Protein AF-A0A7C5YVJ5-F1 (afdb_monomer)

Solvent-accessible surface area (backbone atoms only — not comparable to full-atom values): 8697 Å² total; per-residue (Å²): 138,82,83,75,74,67,66,60,53,55,54,50,52,50,53,52,55,50,49,60,58,76,55,32,74,70,52,46,50,51,51,50,52,50,50,50,48,51,51,51,52,44,51,58,33,51,46,19,75,72,74,73,46,72,59,57,69,49,70,63,84,93,45,73,42,38,36,68,57,53,50,51,51,50,52,52,51,52,50,26,54,51,40,24,54,51,23,54,75,70,75,40,73,37,62,55,28,49,50,49,48,54,42,15,50,54,35,6,55,52,35,4,34,51,51,38,46,63,77,43,38,85,77,38,74,86,42,65,56,48,75,78,12,30,54,99,89,39,81,77,50,85,75,68,71,39,70,68,27,24,54,50,18,28,60,74,58,110

Foldseek 3Di:
DDDDPPPVVVVVVVVVVVVCVVCPPVSVVVLV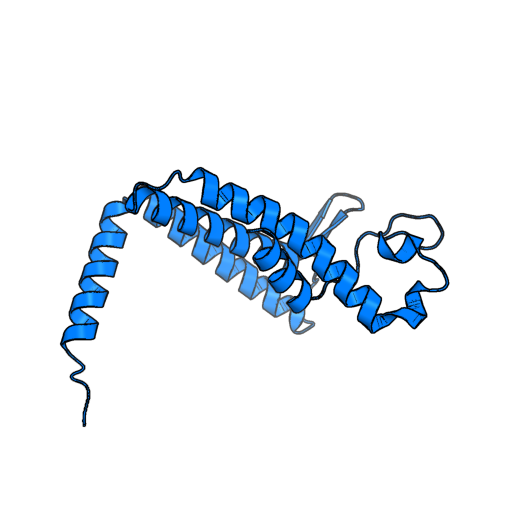VLVVVLVVLVVVCVCVVVVNDDQFPDDDDLDTHGSVNVNVVSVLVNQLVVQLVVCVVVVHHSVVSVQLSVQLQVQLQLQQLVVQCVVVVVVCVVPVVVSQQDDPNDRPGRDRGDPVSSNVRSVVSD

pLDDT: mean 84.55, std 9.62, range [46.69, 96.44]

Mean predicted aligned error: 9.38 Å

Secondary structure (DSSP, 8-state):
----HHHHHHHHHHHHHHHHHHH-HHHHHHHHHHHHHHHHHHHHHHHIIIIIS-SEEEEETTEEEEHHHHHHHHHHHHHHHHHHHHHHHTT--THHHHHHHHHHHHHHHHHHHHHHHHHTHHHHTT-GGGGGTEETTEE-------HHHHHHHHHHT-

Sequence (158 aa):
MAEQPSETRSTFLRRVGQFLRDVGPSRLLLLLLALALVVILAIRGVETWQGRGDPVAFRLGALEVHWYGIILMSGALAGGFLGEHLARRRGINPEHAWNILLWGVIAGVIVSRLWYVLGSWKEFAGDPLRIVGFENGVFVGLRGLTIHGALLGAVLAV

Radius of gyration: 20.63 Å; Cα contacts (8 Å, |Δi|>4): 136; chains: 1; bounding box: 59×35×54 Å

Structure (mmCIF, N/CA/C/O backbone):
data_AF-A0A7C5YVJ5-F1
#
_entry.id   AF-A0A7C5YVJ5-F1
#
loop_
_atom_site.group_PDB
_atom_site.id
_atom_site.type_symbol
_atom_site.label_atom_id
_atom_site.label_alt_id
_atom_site.label_comp_id
_atom_site.label_asym_id
_atom_site.label_entity_id
_atom_site.label_seq_id
_atom_site.pdbx_PDB_ins_code
_atom_site.Cartn_x
_atom_site.Cartn_y
_atom_site.Cartn_z
_atom_site.occupancy
_atom_site.B_iso_or_equiv
_atom_site.auth_seq_id
_atom_site.auth_comp_id
_atom_site.auth_asym_id
_atom_site.auth_atom_id
_atom_site.pdbx_PDB_model_num
ATOM 1 N N . MET A 1 1 ? -37.966 23.268 0.588 1.00 46.69 1 MET A N 1
ATOM 2 C CA . MET A 1 1 ? -38.008 22.137 1.537 1.00 46.69 1 MET A CA 1
ATOM 3 C C . MET A 1 1 ? -36.647 22.116 2.225 1.00 46.69 1 MET A C 1
ATOM 5 O O . MET A 1 1 ? -35.677 21.751 1.583 1.00 46.69 1 MET A O 1
ATOM 9 N N . ALA A 1 2 ? -36.534 22.705 3.419 1.00 52.81 2 ALA A N 1
ATOM 10 C CA . ALA A 1 2 ? -35.255 22.916 4.104 1.00 52.81 2 ALA A CA 1
ATOM 11 C C . ALA A 1 2 ? -35.043 21.804 5.143 1.00 52.81 2 ALA A C 1
ATOM 13 O O . ALA A 1 2 ? -35.862 21.663 6.050 1.00 52.81 2 ALA A O 1
ATOM 14 N N . GLU A 1 3 ? -33.991 20.999 4.984 1.00 56.88 3 GLU A N 1
ATOM 15 C CA . GLU A 1 3 ? -33.586 19.987 5.968 1.00 56.88 3 GLU A CA 1
ATOM 16 C C . GLU A 1 3 ? -33.226 20.645 7.309 1.00 56.88 3 GLU A C 1
ATOM 18 O O . GLU A 1 3 ? -32.516 21.650 7.353 1.00 56.88 3 GLU A O 1
ATOM 23 N N . GLN A 1 4 ? -33.725 20.075 8.410 1.00 57.53 4 GLN A N 1
ATOM 24 C CA . GLN A 1 4 ? -33.480 20.538 9.776 1.00 57.53 4 GLN A CA 1
ATOM 25 C C . GLN A 1 4 ? -32.038 20.205 10.228 1.00 57.53 4 GLN A C 1
ATOM 27 O O . GLN A 1 4 ? -31.718 19.031 10.413 1.00 57.53 4 GLN A O 1
ATOM 32 N N . PRO A 1 5 ? -31.155 21.194 10.484 1.00 60.88 5 PRO A N 1
ATOM 33 C CA . PRO A 1 5 ? -29.732 20.940 10.768 1.00 60.88 5 PRO A CA 1
ATOM 34 C C . PRO A 1 5 ? -29.410 20.417 12.185 1.00 60.88 5 PRO A C 1
ATOM 36 O O . PRO A 1 5 ? -28.263 20.057 12.464 1.00 60.88 5 PRO A O 1
ATOM 39 N N . SER A 1 6 ? -30.367 20.420 13.121 1.00 62.72 6 SER A N 1
ATOM 40 C CA . SER A 1 6 ? -30.106 20.204 14.557 1.00 62.72 6 SER A CA 1
ATOM 41 C C . SER A 1 6 ? -30.057 18.730 14.993 1.00 62.72 6 SER A C 1
ATOM 43 O O . SER A 1 6 ? -29.251 18.394 15.867 1.00 62.72 6 SER A O 1
ATOM 45 N N . GLU A 1 7 ? -30.841 17.833 14.383 1.00 64.38 7 GLU A N 1
ATOM 46 C CA . GLU A 1 7 ? -30.854 16.393 14.721 1.00 64.38 7 GLU A CA 1
ATOM 47 C C . GLU A 1 7 ? -29.598 15.648 14.244 1.00 64.38 7 GLU A C 1
ATOM 49 O O . GLU A 1 7 ? -29.061 14.777 14.940 1.00 64.38 7 GLU A O 1
ATOM 54 N N . THR A 1 8 ? -29.074 16.020 13.076 1.00 74.12 8 THR A N 1
ATOM 55 C CA . THR A 1 8 ? -27.891 15.382 12.482 1.00 74.12 8 THR A CA 1
ATOM 56 C C . THR A 1 8 ? -26.649 15.610 13.347 1.00 74.12 8 THR A C 1
ATOM 58 O O . THR A 1 8 ? -25.860 14.689 13.583 1.00 74.12 8 THR A O 1
ATOM 61 N N . ARG A 1 9 ? -26.493 16.824 13.898 1.00 72.06 9 ARG A N 1
ATOM 62 C CA . ARG A 1 9 ? -25.334 17.193 14.724 1.00 72.06 9 ARG A CA 1
ATOM 63 C C . ARG A 1 9 ? -25.327 16.458 16.066 1.00 72.06 9 ARG A C 1
ATOM 65 O O . ARG A 1 9 ? -24.281 15.959 16.474 1.00 72.06 9 ARG A O 1
ATOM 72 N N . SER A 1 10 ? -26.469 16.350 16.746 1.00 77.31 10 SER A N 1
ATOM 73 C CA . SER A 1 10 ? -26.557 15.680 18.054 1.00 77.31 10 SER A CA 1
ATOM 74 C C . SER A 1 10 ? -26.338 14.164 17.945 1.00 77.31 10 SER A C 1
ATOM 76 O O . SER A 1 10 ? -25.646 13.568 18.776 1.00 77.31 10 SER A O 1
ATOM 78 N N . THR A 1 11 ? -26.840 13.551 16.871 1.00 82.56 11 THR A N 1
ATOM 79 C CA . THR A 1 11 ? -26.656 12.124 16.573 1.00 82.56 11 THR A CA 1
ATOM 80 C C . THR A 1 11 ? -25.199 11.801 16.251 1.00 82.56 11 THR A C 1
ATOM 82 O O . THR A 1 11 ? -24.644 10.837 16.785 1.00 82.56 11 THR A O 1
ATOM 85 N N . PHE A 1 12 ? -24.545 12.629 15.432 1.00 78.00 12 PHE A N 1
ATOM 86 C CA . PHE A 1 12 ? -23.123 12.489 15.128 1.00 78.00 12 PHE A CA 1
ATOM 87 C C . PHE A 1 12 ? -22.263 12.604 16.391 1.00 78.00 12 PHE A C 1
ATOM 89 O O . PHE A 1 12 ? -21.454 11.721 16.670 1.00 78.00 12 PHE A O 1
ATOM 96 N N . LEU A 1 13 ? -22.490 13.637 17.208 1.00 82.19 13 LEU A N 1
ATOM 97 C CA . LEU A 1 13 ? -21.725 13.857 18.436 1.00 82.19 13 LEU A CA 1
ATOM 98 C C . LEU A 1 13 ? -21.910 12.723 19.455 1.00 82.19 13 LEU A C 1
ATOM 100 O O . LEU A 1 13 ? -20.937 12.322 20.094 1.00 82.19 13 LEU A O 1
ATOM 104 N N . ARG A 1 14 ? -23.113 12.137 19.573 1.00 83.12 14 ARG A N 1
ATOM 105 C CA . ARG A 1 14 ? -23.321 10.935 20.407 1.00 83.12 14 ARG A CA 1
ATOM 106 C C . ARG A 1 14 ? -22.541 9.734 19.887 1.00 83.12 14 ARG A C 1
ATOM 108 O O . ARG A 1 14 ? -21.915 9.046 20.692 1.00 83.12 14 ARG A O 1
ATOM 115 N N . ARG A 1 15 ? -22.540 9.500 18.571 1.00 78.06 15 ARG A N 1
ATOM 116 C CA . ARG A 1 15 ? -21.790 8.393 17.950 1.00 78.06 15 ARG A CA 1
ATOM 117 C C . ARG A 1 15 ? -20.286 8.561 18.134 1.00 78.06 15 ARG A C 1
ATOM 119 O O . ARG A 1 15 ? -19.622 7.605 18.522 1.00 78.06 15 ARG A O 1
ATOM 126 N N . VAL A 1 16 ? -19.766 9.773 17.946 1.00 76.94 16 VAL A N 1
ATOM 127 C CA . VAL A 1 16 ? -18.358 10.099 18.216 1.00 76.94 16 VAL A CA 1
ATOM 128 C C . VAL A 1 16 ? -18.039 9.906 19.701 1.00 76.94 16 VAL A C 1
ATOM 130 O O . VAL A 1 16 ? -17.067 9.240 20.037 1.00 76.94 16 VAL A O 1
ATOM 133 N N . GLY A 1 17 ? -18.884 10.393 20.613 1.00 78.12 17 GLY A N 1
ATOM 134 C CA . GLY A 1 17 ? -18.670 10.246 22.056 1.00 78.12 17 GLY A CA 1
ATOM 135 C C . GLY A 1 17 ? -18.746 8.799 22.565 1.00 78.12 17 GLY A C 1
ATOM 136 O O . GLY A 1 17 ? -18.012 8.423 23.478 1.00 78.12 17 GLY A O 1
ATOM 137 N N . GLN A 1 18 ? -19.615 7.958 21.998 1.00 79.44 18 GLN A N 1
ATOM 138 C CA . GLN A 1 18 ? -19.598 6.510 22.252 1.00 79.44 18 GLN A CA 1
ATOM 139 C C . GLN A 1 18 ? -18.339 5.866 21.677 1.00 79.44 18 GLN A C 1
ATOM 141 O O . GLN A 1 18 ? -17.687 5.081 22.358 1.00 79.44 18 GLN A O 1
ATOM 146 N N . PHE A 1 19 ? -17.947 6.255 20.463 1.00 71.75 19 PHE A N 1
ATOM 147 C CA . PHE A 1 19 ? -16.744 5.735 19.836 1.00 71.75 19 PHE A CA 1
ATOM 148 C C . PHE A 1 19 ? -15.493 5.979 20.688 1.00 71.75 19 PHE A C 1
ATOM 150 O O . PHE A 1 19 ? -14.772 5.027 20.979 1.00 71.75 19 PHE A O 1
ATOM 157 N N . LEU A 1 20 ? -15.292 7.223 21.136 1.00 72.62 20 LEU A N 1
ATOM 158 C CA . LEU A 1 20 ? -14.153 7.627 21.964 1.00 72.62 20 LEU A CA 1
ATOM 159 C C . LEU A 1 20 ? -14.080 6.855 23.290 1.00 72.62 20 LEU A C 1
ATOM 161 O O . LEU A 1 20 ? -12.987 6.530 23.746 1.00 72.62 20 LEU A O 1
ATOM 165 N N . ARG A 1 21 ? -15.229 6.530 23.897 1.00 77.12 21 ARG A N 1
ATOM 166 C CA . ARG A 1 21 ? -15.283 5.762 25.154 1.00 77.12 21 ARG A CA 1
A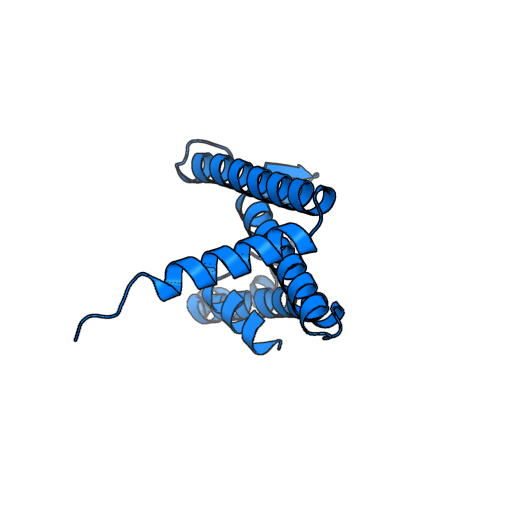TOM 167 C C . ARG A 1 21 ? -14.938 4.289 24.963 1.00 77.12 21 ARG A C 1
ATOM 169 O O . ARG A 1 21 ? -14.136 3.751 25.716 1.00 77.12 21 ARG A O 1
ATOM 176 N N . ASP A 1 22 ? -15.493 3.665 23.936 1.00 76.06 22 ASP A N 1
ATOM 177 C CA . ASP A 1 22 ? -15.324 2.234 23.648 1.00 76.06 22 ASP A CA 1
ATOM 178 C C . ASP A 1 22 ? -13.902 1.856 23.199 1.00 76.06 22 ASP A C 1
ATOM 180 O O . ASP A 1 22 ? -13.486 0.708 23.335 1.00 76.06 22 ASP A O 1
ATOM 184 N N . VAL A 1 23 ? -13.151 2.793 22.611 1.00 69.38 23 VAL A N 1
ATOM 185 C CA . VAL A 1 23 ? -11.748 2.557 22.229 1.00 69.38 23 VAL A CA 1
ATOM 186 C C . VAL A 1 23 ? -10.860 2.457 23.478 1.00 69.38 23 VAL A C 1
ATOM 188 O O . VAL A 1 23 ? -9.877 1.721 23.472 1.00 69.38 23 VAL A O 1
ATOM 191 N N . GLY A 1 24 ? -11.229 3.122 24.575 1.00 80.69 24 GLY A N 1
ATOM 192 C CA . GLY A 1 24 ? -10.410 3.229 25.779 1.00 80.69 24 GLY A CA 1
ATOM 193 C C . GLY A 1 24 ? -9.253 4.233 25.613 1.00 80.69 24 GLY A C 1
ATOM 194 O O . GLY A 1 24 ? -8.716 4.395 24.514 1.00 80.69 24 GLY A O 1
ATOM 195 N N . PRO A 1 25 ? -8.838 4.924 26.691 1.00 80.62 25 PRO A N 1
ATOM 196 C CA . PRO A 1 25 ? -7.910 6.056 26.607 1.00 80.62 25 PRO A CA 1
ATOM 197 C C . PRO A 1 25 ? -6.524 5.677 26.063 1.00 80.62 25 PRO A C 1
ATOM 199 O O . PRO A 1 25 ? -5.935 6.440 25.303 1.00 80.62 25 PRO A O 1
ATOM 202 N N . SER A 1 26 ? -6.023 4.482 26.384 1.00 77.75 26 SER A N 1
ATOM 203 C CA . SER A 1 26 ? -4.717 4.002 25.914 1.00 77.75 26 SER A CA 1
ATOM 204 C C . SER A 1 26 ? -4.698 3.724 24.410 1.00 77.75 26 SER A C 1
ATOM 206 O O . SER A 1 26 ? -3.782 4.157 23.715 1.00 77.75 26 SER A O 1
ATOM 208 N N . ARG A 1 27 ? -5.728 3.063 23.870 1.00 74.62 27 ARG A N 1
ATOM 209 C CA . ARG A 1 27 ? -5.825 2.811 22.423 1.00 74.62 27 ARG A CA 1
ATOM 210 C C . ARG A 1 27 ? -6.149 4.086 21.654 1.00 74.62 27 ARG A C 1
ATOM 212 O O . ARG A 1 27 ? -5.666 4.249 20.542 1.00 74.62 27 ARG A O 1
ATOM 219 N N . LEU A 1 28 ? -6.907 5.009 22.248 1.00 76.88 28 LEU A N 1
ATOM 220 C CA . LEU A 1 28 ? -7.185 6.310 21.645 1.00 76.88 28 LEU A CA 1
ATOM 221 C C . LEU A 1 28 ? -5.893 7.114 21.470 1.00 76.88 28 LEU A C 1
ATOM 223 O O . LEU A 1 28 ? -5.647 7.641 20.391 1.00 76.88 28 LEU A O 1
ATOM 227 N N . LEU A 1 29 ? -5.048 7.152 22.504 1.00 82.06 29 LEU A N 1
ATOM 228 C CA . LEU A 1 29 ? -3.738 7.791 22.430 1.00 82.06 29 LEU A CA 1
ATOM 229 C C . LEU A 1 29 ? -2.874 7.151 21.336 1.00 82.06 29 LEU A C 1
ATOM 231 O O . LEU A 1 29 ? -2.301 7.868 20.525 1.00 82.06 29 LEU A O 1
ATOM 235 N N . LEU A 1 30 ? -2.825 5.816 21.268 1.00 79.38 30 LEU A N 1
ATOM 236 C CA . LEU A 1 30 ? -2.071 5.102 20.232 1.00 79.38 30 LEU A CA 1
ATOM 237 C C . LEU A 1 30 ? -2.583 5.412 18.822 1.00 79.38 30 LEU A C 1
ATOM 239 O O . LEU A 1 30 ? -1.777 5.648 17.930 1.00 79.38 30 LEU A O 1
ATOM 243 N N . LEU A 1 31 ? -3.902 5.467 18.619 1.00 77.44 31 LEU A N 1
ATOM 244 C CA . LEU A 1 31 ? -4.493 5.819 17.327 1.00 77.44 31 LEU A CA 1
ATOM 245 C C . LEU A 1 31 ? -4.219 7.275 16.946 1.00 77.44 31 LEU A C 1
ATOM 247 O O . LEU A 1 31 ? -3.935 7.550 15.786 1.00 77.44 31 LEU A O 1
ATOM 251 N N . LEU A 1 32 ? -4.269 8.202 17.904 1.00 81.12 32 LEU A N 1
ATOM 252 C CA . LEU A 1 32 ? -3.954 9.610 17.665 1.00 81.12 32 LEU A CA 1
ATOM 253 C C . LEU A 1 32 ? -2.468 9.819 17.375 1.00 81.12 32 LEU A C 1
ATOM 255 O O . LEU A 1 32 ? -2.138 10.576 16.470 1.00 81.12 32 LEU A O 1
ATOM 259 N N . LEU A 1 33 ? -1.577 9.131 18.091 1.00 85.00 33 LEU A N 1
ATOM 260 C CA . LEU A 1 33 ? -0.139 9.158 17.826 1.00 85.00 33 LEU A CA 1
ATOM 261 C C . LEU A 1 33 ? 0.192 8.513 16.481 1.00 85.00 33 LEU A C 1
ATOM 263 O O . LEU A 1 33 ? 0.987 9.067 15.732 1.00 85.00 33 LEU A O 1
ATOM 267 N N . ALA A 1 34 ? -0.444 7.390 16.142 1.00 80.19 34 ALA A N 1
ATOM 268 C CA . ALA A 1 34 ? -0.302 6.760 14.836 1.00 80.19 34 ALA A CA 1
ATOM 269 C C . ALA A 1 34 ? -0.805 7.688 13.723 1.00 80.19 34 ALA A C 1
ATOM 271 O O . ALA A 1 34 ? -0.102 7.888 12.741 1.00 80.19 34 ALA A O 1
ATOM 272 N N . LEU A 1 35 ? -1.971 8.318 13.892 1.00 80.88 35 LEU A N 1
ATOM 273 C CA . LEU A 1 35 ? -2.513 9.276 12.928 1.00 80.88 35 LEU A CA 1
ATOM 274 C C . LEU A 1 35 ? -1.614 10.511 12.790 1.00 80.88 35 LEU A C 1
ATOM 276 O O . LEU A 1 35 ? -1.318 10.925 11.674 1.00 80.88 35 LEU A O 1
ATOM 280 N N . ALA A 1 36 ? -1.145 11.077 13.902 1.00 81.88 36 ALA A N 1
ATOM 281 C CA . ALA A 1 36 ? -0.220 12.204 13.902 1.00 81.88 36 ALA A CA 1
ATOM 282 C C . ALA A 1 36 ? 1.107 11.834 13.229 1.00 81.88 36 ALA A C 1
ATOM 284 O O . ALA A 1 36 ? 1.609 12.609 12.422 1.00 81.88 36 ALA A O 1
ATOM 285 N N . LEU A 1 37 ? 1.636 10.634 13.489 1.00 83.81 37 LEU A N 1
ATOM 286 C CA . LEU A 1 37 ? 2.811 10.106 12.804 1.00 83.81 37 LEU A CA 1
ATOM 287 C C . LEU A 1 37 ? 2.547 9.998 11.300 1.00 83.81 37 LEU A C 1
ATOM 289 O O . LEU A 1 37 ? 3.324 10.543 10.531 1.00 83.81 37 LEU A O 1
ATOM 293 N N . VAL A 1 38 ? 1.436 9.398 10.864 1.00 76.56 38 VAL A N 1
ATOM 294 C CA . VAL A 1 38 ? 1.073 9.319 9.436 1.00 76.56 38 VAL A CA 1
ATOM 295 C C . VAL A 1 38 ? 0.994 10.704 8.800 1.00 76.56 38 VAL A C 1
ATOM 297 O O . VAL A 1 38 ? 1.532 10.900 7.715 1.00 76.56 38 VAL A O 1
ATOM 300 N N . VAL A 1 39 ? 0.388 11.679 9.478 1.00 77.75 39 VAL A N 1
ATOM 301 C CA . VAL A 1 39 ? 0.299 13.063 8.992 1.00 77.75 39 VAL A CA 1
ATOM 302 C C . VAL A 1 39 ? 1.683 13.709 8.901 1.00 77.75 39 VAL A C 1
ATOM 304 O O . VAL A 1 39 ? 1.990 14.340 7.895 1.00 77.75 39 VAL A O 1
ATOM 307 N N . ILE A 1 40 ? 2.552 13.511 9.893 1.00 80.62 40 ILE A N 1
ATOM 308 C CA . ILE A 1 40 ? 3.935 14.009 9.871 1.00 80.62 40 ILE A CA 1
ATOM 309 C C . ILE A 1 40 ? 4.721 13.372 8.718 1.00 80.62 40 ILE A C 1
ATOM 311 O O . ILE A 1 40 ? 5.393 14.083 7.971 1.00 80.62 40 ILE A O 1
ATOM 315 N N . LEU A 1 41 ? 4.613 12.054 8.532 1.00 75.75 41 LEU A N 1
ATOM 316 C CA . LEU A 1 41 ? 5.262 11.336 7.431 1.00 75.75 41 LEU A CA 1
ATOM 317 C C . LEU A 1 41 ? 4.695 11.783 6.074 1.00 75.75 41 LEU A C 1
ATOM 319 O O . LEU A 1 41 ? 5.445 11.902 5.111 1.00 75.75 41 LEU A O 1
ATOM 323 N N . ALA A 1 42 ? 3.399 12.097 5.999 1.00 72.19 42 ALA A N 1
ATOM 324 C CA . ALA A 1 42 ? 2.766 12.641 4.804 1.00 72.19 42 ALA A CA 1
ATOM 325 C C . ALA A 1 42 ? 3.254 14.057 4.480 1.00 72.19 42 ALA A C 1
ATOM 327 O O . ALA A 1 42 ? 3.514 14.342 3.318 1.00 72.19 42 ALA A O 1
ATOM 328 N N . ILE A 1 43 ? 3.442 14.925 5.479 1.00 73.75 43 ILE A N 1
ATOM 329 C CA . ILE A 1 43 ? 3.989 16.279 5.288 1.00 73.75 43 ILE A CA 1
ATOM 330 C C . ILE A 1 43 ? 5.438 16.205 4.796 1.00 73.75 43 ILE A C 1
ATOM 332 O O . ILE A 1 43 ? 5.777 16.837 3.798 1.00 73.75 43 ILE A O 1
ATOM 336 N N . ARG A 1 44 ? 6.271 15.372 5.435 1.00 71.19 44 ARG A N 1
ATOM 337 C CA . ARG A 1 44 ? 7.644 15.099 4.974 1.00 71.19 44 ARG A CA 1
ATOM 338 C C . ARG A 1 44 ? 7.659 14.536 3.556 1.00 71.19 44 ARG A C 1
ATOM 340 O O . ARG A 1 44 ? 8.458 14.963 2.731 1.00 71.19 44 ARG A O 1
ATOM 347 N N . GLY A 1 45 ? 6.728 13.632 3.256 1.00 68.50 45 GLY A N 1
ATOM 348 C CA . GLY A 1 45 ? 6.481 13.145 1.906 1.00 68.50 45 GLY A CA 1
ATOM 349 C C . GLY A 1 45 ? 6.190 14.298 0.949 1.00 68.50 45 GLY A C 1
ATOM 350 O O . GLY A 1 45 ? 6.921 14.479 -0.011 1.00 68.50 45 GLY A O 1
ATOM 351 N N . VAL A 1 46 ? 5.197 15.139 1.226 1.00 68.44 46 VAL A N 1
ATOM 352 C CA . VAL A 1 46 ? 4.801 16.263 0.360 1.00 68.44 46 VAL A CA 1
ATOM 353 C C . VAL A 1 46 ? 5.960 17.218 0.048 1.00 68.44 46 VAL A C 1
ATOM 355 O O . VAL A 1 46 ? 6.089 17.642 -1.100 1.00 68.44 46 VAL A O 1
ATOM 358 N N . GLU A 1 47 ? 6.841 17.507 1.010 1.00 68.00 47 GLU A N 1
ATOM 359 C CA . GLU A 1 47 ? 8.053 18.313 0.777 1.00 68.00 47 GLU A CA 1
ATOM 360 C C . GLU A 1 47 ? 8.946 17.700 -0.318 1.00 68.00 47 GLU A C 1
ATOM 362 O O . GLU A 1 47 ? 9.436 18.406 -1.204 1.00 68.00 47 GLU A O 1
ATOM 367 N N . THR A 1 48 ? 9.097 16.372 -0.318 1.00 68.25 48 THR A N 1
ATOM 368 C CA . THR A 1 48 ? 9.886 15.653 -1.334 1.00 68.25 48 THR A CA 1
ATOM 369 C C . TH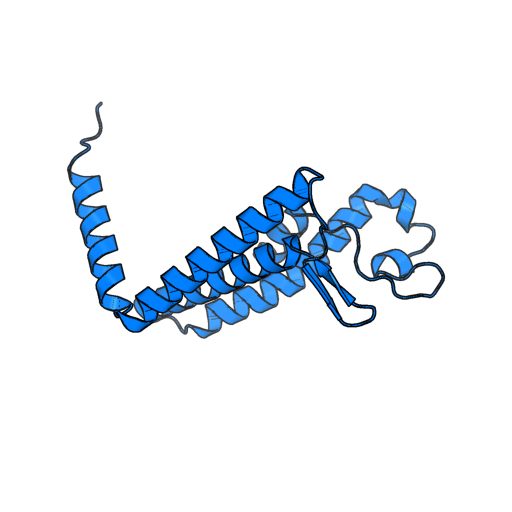R A 1 48 ? 9.224 15.699 -2.719 1.00 68.25 48 THR A C 1
ATOM 371 O O . THR A 1 48 ? 9.911 15.813 -3.731 1.00 68.25 48 THR A O 1
ATOM 374 N N . TRP A 1 49 ? 7.888 15.735 -2.794 1.00 65.88 49 TRP A N 1
ATOM 375 C CA . TRP A 1 49 ? 7.135 15.708 -4.061 1.00 65.88 49 TRP A CA 1
ATOM 376 C C . TRP A 1 49 ? 7.084 17.083 -4.737 1.00 65.88 49 TRP A C 1
ATOM 378 O O . TRP A 1 49 ? 6.837 17.174 -5.936 1.00 65.88 49 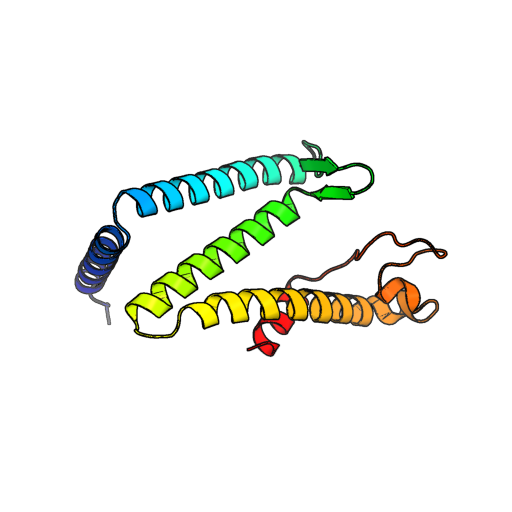TRP A O 1
ATOM 388 N N . GLN A 1 50 ? 7.370 18.155 -3.992 1.00 67.69 50 GLN A N 1
ATOM 389 C CA . GLN A 1 50 ? 7.575 19.504 -4.531 1.00 67.69 50 GLN A CA 1
ATOM 390 C C . GLN A 1 50 ? 9.003 19.725 -5.069 1.00 67.69 50 GLN A C 1
ATOM 392 O O . GLN A 1 50 ? 9.392 20.861 -5.336 1.00 67.69 50 GLN A O 1
ATOM 397 N N . GLY A 1 51 ? 9.799 18.657 -5.207 1.00 69.06 51 GLY A N 1
ATOM 398 C CA . GLY A 1 51 ? 11.185 18.719 -5.678 1.00 69.06 51 GLY A CA 1
ATOM 399 C C . GLY A 1 51 ? 12.164 19.273 -4.641 1.00 69.06 51 GLY A C 1
ATOM 400 O O . GLY A 1 51 ? 13.278 19.647 -4.994 1.00 69.06 51 GLY A O 1
ATOM 401 N N . ARG A 1 52 ? 11.754 19.359 -3.367 1.00 69.62 52 ARG A N 1
ATOM 402 C CA . ARG A 1 52 ? 12.549 19.948 -2.278 1.00 69.62 52 ARG A CA 1
ATOM 403 C C . ARG A 1 52 ? 13.186 18.911 -1.343 1.00 69.62 52 ARG A C 1
ATOM 405 O O . ARG A 1 52 ? 13.766 19.302 -0.335 1.00 69.62 52 ARG A O 1
ATOM 412 N N . GLY A 1 53 ? 13.126 17.613 -1.658 1.00 74.25 53 GLY A N 1
ATOM 413 C CA . GLY A 1 53 ? 13.749 16.564 -0.842 1.00 74.25 53 GLY A CA 1
ATOM 414 C C . GLY A 1 53 ? 13.875 15.209 -1.544 1.00 74.25 53 GLY A C 1
ATOM 415 O O . GLY A 1 53 ? 13.320 15.014 -2.623 1.00 74.25 53 GLY A O 1
ATOM 416 N N . ASP A 1 54 ? 14.611 14.281 -0.922 1.00 81.56 54 ASP A N 1
ATOM 417 C CA . ASP A 1 54 ? 14.833 12.918 -1.430 1.00 81.56 54 ASP A CA 1
ATOM 418 C C . ASP A 1 54 ? 13.542 12.075 -1.305 1.00 81.56 54 ASP A C 1
ATOM 420 O O . ASP A 1 54 ? 13.026 11.923 -0.192 1.00 81.56 54 ASP A O 1
ATOM 424 N N . PRO A 1 55 ? 12.987 11.525 -2.406 1.00 83.12 55 PRO A N 1
ATOM 425 C CA . PRO A 1 55 ? 11.800 10.667 -2.349 1.00 83.12 55 PRO A CA 1
ATOM 426 C C . PRO A 1 55 ? 12.034 9.353 -1.583 1.00 83.12 55 PRO A C 1
ATOM 428 O O . PRO A 1 55 ? 11.064 8.691 -1.184 1.00 83.12 55 PRO A O 1
ATOM 431 N N . VAL A 1 56 ? 13.296 8.970 -1.369 1.00 87.50 56 VAL A N 1
ATOM 432 C CA . VAL A 1 56 ? 13.696 7.806 -0.583 1.00 87.50 56 VAL A CA 1
ATOM 433 C C . VAL A 1 56 ? 13.726 8.180 0.901 1.00 87.50 56 VAL A C 1
ATOM 435 O O . VAL A 1 56 ? 14.468 9.055 1.334 1.00 87.50 56 VAL A O 1
ATOM 438 N N . ALA A 1 57 ? 12.918 7.490 1.704 1.00 86.00 57 ALA A N 1
ATOM 439 C CA . ALA A 1 57 ? 12.878 7.675 3.151 1.00 86.00 57 ALA A CA 1
ATOM 440 C C . ALA A 1 57 ? 14.125 7.093 3.820 1.00 86.00 57 ALA A C 1
ATOM 442 O O . ALA A 1 57 ? 14.738 7.730 4.673 1.00 86.00 57 ALA A O 1
ATOM 443 N N . PHE A 1 58 ? 14.497 5.872 3.435 1.00 88.31 58 PHE A N 1
ATOM 444 C CA . PHE A 1 58 ? 15.726 5.219 3.870 1.00 88.31 58 PHE A CA 1
ATOM 445 C C . PHE A 1 58 ? 16.100 4.077 2.921 1.00 88.31 58 PHE A C 1
ATOM 447 O O . PH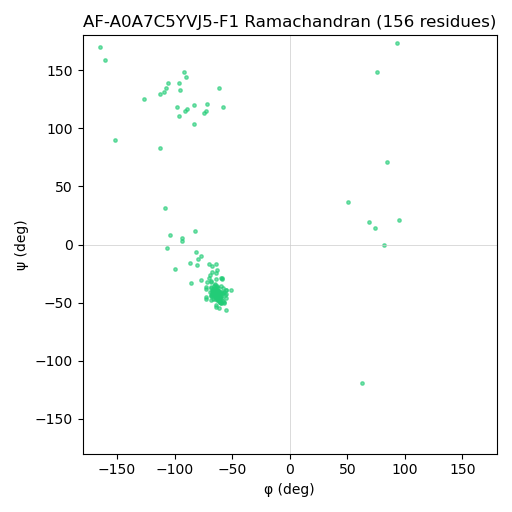E A 1 58 ? 15.263 3.541 2.188 1.00 88.31 58 PHE A O 1
ATOM 454 N N . ARG A 1 59 ? 17.380 3.702 2.944 1.00 90.38 59 ARG A N 1
ATOM 455 C CA . ARG A 1 59 ? 17.949 2.630 2.121 1.00 90.38 59 ARG A CA 1
ATOM 456 C C . ARG A 1 59 ? 18.364 1.467 3.011 1.00 90.38 59 ARG A C 1
ATOM 458 O O . ARG A 1 59 ? 19.076 1.663 3.992 1.00 90.38 59 ARG A O 1
ATOM 465 N N . LEU A 1 60 ? 17.938 0.262 2.653 1.00 87.75 60 LEU A N 1
ATOM 466 C CA . LEU A 1 60 ? 18.366 -0.991 3.269 1.00 87.75 60 LEU A CA 1
ATOM 467 C C . LEU A 1 60 ? 19.182 -1.772 2.232 1.00 87.75 60 LEU A C 1
ATOM 469 O O . LEU A 1 60 ? 18.655 -2.610 1.501 1.00 87.75 60 LEU A O 1
ATOM 473 N N . GLY A 1 61 ? 20.472 -1.444 2.112 1.00 85.19 61 GLY A N 1
ATOM 474 C CA . GLY A 1 61 ? 21.324 -1.980 1.046 1.00 85.19 61 GLY A CA 1
ATOM 475 C C . GLY A 1 61 ? 20.827 -1.542 -0.336 1.00 85.19 61 GLY A C 1
ATOM 476 O O . GLY A 1 61 ? 20.754 -0.347 -0.608 1.00 85.19 61 GLY A O 1
ATOM 477 N N . ALA A 1 62 ? 20.468 -2.504 -1.192 1.00 82.44 62 ALA A N 1
ATOM 478 C CA . ALA A 1 62 ? 19.902 -2.250 -2.522 1.00 82.44 62 ALA A CA 1
ATOM 479 C C . ALA A 1 62 ? 18.390 -1.933 -2.511 1.00 82.44 62 ALA A C 1
ATOM 481 O O . ALA A 1 62 ? 17.826 -1.609 -3.553 1.00 82.44 62 ALA A O 1
ATOM 482 N N . LEU A 1 63 ? 17.719 -2.042 -1.357 1.00 82.00 63 LEU A N 1
ATOM 483 C CA . LEU A 1 63 ? 16.291 -1.765 -1.234 1.00 82.00 63 LEU A CA 1
ATOM 484 C C . LEU A 1 63 ? 16.058 -0.298 -0.856 1.00 82.00 63 LEU A C 1
ATOM 486 O O . LEU A 1 63 ? 16.399 0.135 0.247 1.00 82.00 63 LEU A O 1
ATOM 490 N N . GLU A 1 64 ? 15.429 0.454 -1.754 1.00 87.25 64 GLU A N 1
ATOM 491 C CA . GLU A 1 64 ? 15.046 1.847 -1.521 1.00 87.25 64 GLU A CA 1
ATOM 492 C C . GLU A 1 64 ? 13.588 1.939 -1.054 1.00 87.25 64 GLU A C 1
ATOM 494 O O . GLU A 1 64 ? 12.645 1.701 -1.816 1.00 87.25 64 GLU A O 1
ATOM 499 N N . VAL A 1 65 ? 13.383 2.312 0.211 1.00 87.62 65 VAL A N 1
ATOM 500 C CA . VAL A 1 65 ? 12.040 2.513 0.763 1.00 87.62 65 VAL A CA 1
ATOM 501 C C . VAL A 1 65 ? 11.625 3.955 0.530 1.00 87.62 65 VAL A C 1
ATOM 503 O O . VAL A 1 65 ? 12.227 4.884 1.061 1.00 87.62 65 VAL A O 1
ATOM 506 N N . HIS A 1 66 ? 10.577 4.144 -0.263 1.00 86.88 66 HIS A N 1
ATOM 507 C CA . HIS A 1 66 ? 10.090 5.465 -0.638 1.00 86.88 66 HIS A CA 1
ATOM 508 C C . HIS A 1 66 ? 9.008 5.971 0.320 1.00 86.88 66 HIS A C 1
ATOM 510 O O . HIS A 1 66 ? 8.182 5.194 0.810 1.00 86.88 66 HIS A O 1
ATOM 516 N N . TRP A 1 67 ? 8.946 7.292 0.513 1.00 85.62 67 TRP A N 1
ATOM 517 C CA . TRP A 1 67 ? 7.943 7.940 1.369 1.00 85.62 67 TRP A CA 1
ATOM 518 C C . TRP A 1 67 ? 6.503 7.588 0.986 1.00 85.62 67 TRP A C 1
ATOM 520 O O . TRP A 1 67 ? 5.671 7.336 1.858 1.00 85.62 67 TRP A O 1
ATOM 530 N N . TYR A 1 68 ? 6.209 7.503 -0.314 1.00 83.88 68 TYR A N 1
ATOM 531 C CA . TYR A 1 68 ? 4.868 7.156 -0.786 1.00 83.88 68 TYR A CA 1
ATOM 532 C C . TYR A 1 68 ? 4.442 5.750 -0.339 1.00 83.88 68 TYR A C 1
ATOM 534 O O . TYR A 1 68 ? 3.288 5.553 0.029 1.00 83.88 68 TYR A O 1
ATOM 542 N N . GLY A 1 69 ? 5.367 4.784 -0.307 1.00 86.12 69 GLY A N 1
ATOM 543 C CA . GLY A 1 69 ? 5.078 3.416 0.127 1.00 86.12 69 GLY A CA 1
ATOM 544 C C . GLY A 1 69 ? 4.729 3.351 1.613 1.00 86.12 69 GLY A C 1
ATOM 545 O O . GLY A 1 69 ? 3.788 2.662 1.998 1.00 86.12 69 GLY A O 1
ATOM 546 N N . ILE A 1 70 ? 5.425 4.137 2.440 1.00 86.44 70 ILE A N 1
ATOM 547 C CA . ILE A 1 70 ? 5.147 4.257 3.879 1.00 86.44 70 ILE A CA 1
ATOM 548 C C . ILE A 1 70 ? 3.748 4.843 4.107 1.00 86.44 70 ILE A C 1
ATOM 550 O O . ILE A 1 70 ? 2.968 4.315 4.902 1.00 86.44 70 ILE A O 1
ATOM 554 N N . ILE A 1 71 ? 3.404 5.906 3.379 1.00 85.31 71 ILE A N 1
ATOM 555 C CA . ILE A 1 71 ? 2.084 6.541 3.465 1.00 85.31 71 ILE A CA 1
ATOM 556 C C . ILE A 1 71 ? 0.985 5.554 3.041 1.00 85.31 71 ILE A C 1
ATOM 558 O O . ILE A 1 71 ? 0.009 5.384 3.769 1.00 85.31 71 ILE A O 1
ATOM 562 N N . LEU A 1 72 ? 1.160 4.839 1.925 1.00 86.88 72 LEU A N 1
ATOM 563 C CA . LEU A 1 72 ? 0.180 3.854 1.454 1.00 86.88 72 LEU A CA 1
ATOM 564 C C . LEU A 1 72 ? -0.007 2.699 2.444 1.00 86.88 72 LEU A C 1
ATOM 566 O O . LEU A 1 72 ? -1.140 2.372 2.797 1.00 86.88 72 LEU A O 1
ATOM 570 N N . MET A 1 73 ? 1.088 2.112 2.936 1.00 89.00 73 MET A N 1
ATOM 571 C CA . MET A 1 73 ? 1.017 1.004 3.892 1.00 89.00 73 MET A CA 1
ATOM 572 C C . MET A 1 73 ? 0.423 1.436 5.229 1.00 89.00 73 MET A C 1
ATOM 574 O O . MET A 1 73 ? -0.382 0.708 5.804 1.00 89.00 73 MET A O 1
ATOM 578 N N . SER A 1 74 ? 0.763 2.629 5.717 1.00 86.94 74 SER A N 1
ATOM 579 C CA . SER A 1 74 ? 0.159 3.150 6.944 1.00 86.94 74 SER A CA 1
ATOM 580 C C . SER A 1 74 ? -1.346 3.396 6.794 1.00 86.94 74 SER A C 1
ATOM 582 O O . SER A 1 74 ? -2.105 3.039 7.694 1.00 86.94 74 SER A O 1
ATOM 584 N N . GLY A 1 75 ? -1.798 3.909 5.644 1.00 87.38 75 GLY A N 1
ATOM 585 C CA . GLY A 1 75 ? -3.220 4.042 5.325 1.00 87.38 75 GLY A CA 1
ATOM 586 C C . GLY A 1 75 ? -3.942 2.693 5.274 1.00 87.38 75 GLY A C 1
ATOM 587 O O . GLY A 1 75 ? -5.012 2.549 5.866 1.00 87.38 75 GLY A O 1
ATOM 588 N N . ALA A 1 76 ? -3.334 1.687 4.639 1.00 90.75 76 ALA A N 1
ATOM 589 C CA . ALA A 1 76 ? -3.871 0.328 4.599 1.00 90.75 76 ALA A CA 1
ATOM 590 C C . ALA A 1 76 ? -4.014 -0.261 6.011 1.00 90.75 76 ALA A C 1
ATOM 592 O O . ALA A 1 76 ? -5.099 -0.707 6.380 1.00 90.75 76 ALA A O 1
ATOM 593 N N . LEU A 1 77 ? -2.960 -0.192 6.833 1.00 89.38 77 LEU A N 1
ATOM 594 C CA . LEU A 1 77 ? -2.981 -0.671 8.219 1.00 89.38 77 LEU A CA 1
ATOM 595 C C . LEU A 1 77 ? -4.033 0.055 9.062 1.00 89.38 77 LEU A C 1
ATOM 597 O O . LEU A 1 77 ? -4.788 -0.594 9.782 1.00 89.38 77 LEU A O 1
ATOM 601 N N . ALA A 1 78 ? -4.132 1.382 8.949 1.00 87.56 78 ALA A N 1
ATOM 602 C CA . ALA A 1 78 ? -5.163 2.161 9.631 1.00 87.56 78 ALA A CA 1
ATOM 603 C C . ALA A 1 78 ? -6.579 1.710 9.227 1.00 87.56 78 ALA A C 1
ATOM 605 O O . ALA A 1 78 ? -7.450 1.569 10.088 1.00 87.56 78 ALA A O 1
ATOM 606 N N . GLY A 1 79 ? -6.795 1.422 7.939 1.00 89.06 79 GLY A N 1
ATOM 607 C CA . GLY A 1 79 ? -8.031 0.825 7.433 1.00 89.06 79 GLY A CA 1
ATOM 608 C C . GLY A 1 79 ? -8.312 -0.556 8.032 1.00 89.06 79 GLY A C 1
ATOM 609 O O . GLY A 1 79 ? -9.434 -0.808 8.467 1.00 89.06 79 GLY A O 1
ATOM 610 N N . GLY A 1 80 ? -7.291 -1.413 8.133 1.00 91.69 80 GLY A N 1
ATOM 611 C CA . GLY A 1 80 ? -7.372 -2.728 8.777 1.00 91.69 80 GLY A CA 1
ATOM 612 C C . GLY A 1 80 ? -7.782 -2.642 10.246 1.00 91.69 80 GLY A C 1
ATOM 613 O O . GLY A 1 80 ? -8.764 -3.264 10.645 1.00 91.69 80 GLY A O 1
ATOM 614 N N . PHE A 1 81 ? -7.112 -1.794 11.034 1.00 87.94 81 PHE A N 1
ATOM 615 C CA . PHE A 1 81 ? -7.452 -1.566 12.444 1.00 87.94 81 PHE A CA 1
ATOM 616 C C . PHE A 1 81 ? -8.869 -1.012 12.625 1.00 87.94 81 PHE A C 1
ATOM 618 O O . PHE A 1 81 ? -9.59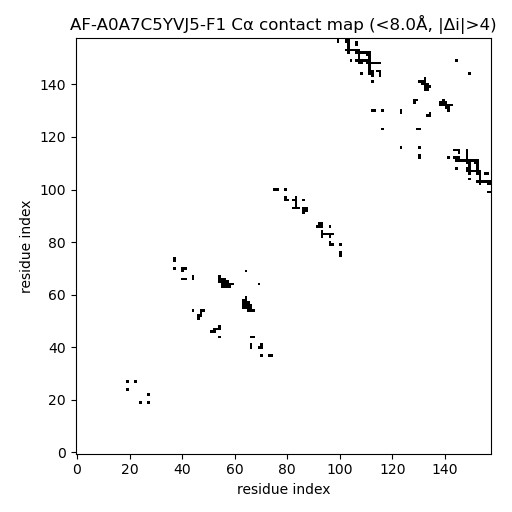8 -1.432 13.528 1.00 87.94 81 PHE A O 1
ATOM 625 N N . LEU A 1 82 ? -9.286 -0.076 11.767 1.00 87.75 82 LEU A N 1
ATOM 626 C CA . LEU A 1 82 ? -10.643 0.461 11.802 1.00 87.75 82 LEU A CA 1
ATOM 627 C C . LEU A 1 82 ? -11.678 -0.617 11.450 1.00 87.75 82 LEU A C 1
ATOM 629 O O . LEU A 1 82 ? -12.702 -0.727 12.129 1.00 87.75 82 LEU A O 1
ATOM 633 N N . GLY A 1 83 ? -11.404 -1.421 10.422 1.00 91.69 83 GLY A N 1
ATOM 634 C CA . GLY A 1 83 ? -12.240 -2.545 10.010 1.00 91.69 83 GLY A CA 1
ATOM 635 C C . GLY A 1 83 ? -12.383 -3.587 11.116 1.00 91.69 83 GLY A C 1
ATOM 636 O O . GLY A 1 83 ? -13.500 -3.987 11.439 1.00 91.69 83 GLY A O 1
ATOM 637 N N . GLU A 1 84 ? -11.276 -3.954 11.762 1.00 92.00 84 GLU A N 1
ATOM 638 C CA . GLU A 1 84 ? -11.248 -4.868 12.904 1.00 92.00 84 GLU A CA 1
ATOM 639 C C . GLU A 1 84 ? -12.117 -4.340 14.053 1.00 92.00 84 GLU A C 1
ATOM 641 O O . GLU A 1 84 ? -12.965 -5.049 14.598 1.00 92.00 84 GLU A O 1
ATOM 646 N N . HIS A 1 85 ? -11.944 -3.068 14.410 1.00 88.19 85 HIS A N 1
ATOM 647 C CA . HIS A 1 85 ? -12.700 -2.437 15.488 1.00 88.19 85 HIS A CA 1
ATOM 648 C C . HIS A 1 85 ? -14.203 -2.379 15.191 1.00 88.19 85 HIS A C 1
ATOM 650 O O . HIS A 1 85 ? -15.027 -2.645 16.070 1.00 88.19 85 HIS A O 1
ATOM 656 N N . LEU A 1 86 ? -14.580 -2.076 13.948 1.00 90.06 86 LEU A N 1
ATOM 657 C CA . LEU A 1 86 ? -15.975 -2.107 13.506 1.00 90.06 86 LEU A CA 1
ATOM 658 C C . LEU A 1 86 ? -16.547 -3.528 13.500 1.00 90.06 86 LEU A C 1
ATOM 660 O O . LEU A 1 86 ? -17.698 -3.708 13.902 1.00 90.06 86 LEU A O 1
ATOM 664 N N . ALA A 1 87 ? -15.760 -4.526 13.094 1.00 93.31 87 ALA A N 1
ATOM 665 C CA . ALA A 1 87 ? -16.157 -5.929 13.126 1.00 93.31 87 ALA A CA 1
ATOM 666 C C . ALA A 1 87 ? -16.446 -6.380 14.564 1.00 93.31 87 ALA A C 1
ATOM 668 O O . ALA A 1 87 ? -17.543 -6.871 14.835 1.00 93.31 87 ALA A O 1
ATOM 669 N N . ARG A 1 88 ? -15.543 -6.077 15.511 1.00 91.31 88 ARG A N 1
ATOM 670 C CA . ARG A 1 88 ? -15.737 -6.353 16.947 1.00 91.31 88 ARG A CA 1
ATOM 671 C C . ARG A 1 88 ? -17.030 -5.738 17.482 1.00 91.31 88 ARG A C 1
ATOM 673 O O . ARG A 1 88 ? -17.798 -6.423 18.149 1.00 91.31 88 ARG A O 1
ATOM 680 N N . ARG A 1 89 ? -17.313 -4.471 17.154 1.00 90.25 89 ARG A N 1
ATOM 681 C CA . ARG A 1 89 ? -18.551 -3.787 17.586 1.00 90.25 89 ARG A CA 1
ATOM 682 C C . ARG A 1 89 ? -19.826 -4.406 17.029 1.00 90.25 89 ARG A C 1
ATOM 684 O O . ARG A 1 89 ? -20.875 -4.283 17.651 1.00 90.25 89 ARG A O 1
ATOM 691 N N . ARG A 1 90 ? -19.752 -5.009 15.844 1.00 93.50 90 ARG A N 1
ATOM 692 C CA . ARG A 1 90 ? -20.893 -5.635 15.165 1.00 93.50 90 ARG A CA 1
ATOM 693 C C . ARG A 1 90 ? -21.015 -7.131 15.464 1.00 93.50 90 ARG A C 1
ATOM 695 O O . ARG A 1 90 ? -21.895 -7.768 14.902 1.00 93.50 90 ARG A O 1
ATOM 702 N N . GLY A 1 91 ? -20.149 -7.690 16.316 1.00 93.00 91 GLY A N 1
ATOM 703 C CA . GLY A 1 91 ? -20.114 -9.129 16.599 1.00 93.00 91 GLY A CA 1
ATOM 704 C C . GLY A 1 91 ? -19.623 -9.981 15.421 1.00 93.00 91 GLY A C 1
ATOM 705 O O . GLY A 1 91 ? -19.892 -11.176 15.378 1.00 93.00 91 GLY A O 1
ATOM 706 N N . ILE A 1 92 ? -18.924 -9.377 14.457 1.00 94.38 92 ILE A N 1
ATOM 707 C CA . ILE A 1 92 ? -18.337 -10.055 13.294 1.00 94.38 92 ILE A CA 1
ATOM 708 C C . ILE A 1 92 ? -16.912 -10.496 13.656 1.00 94.38 92 ILE A C 1
ATOM 710 O O . ILE A 1 92 ? -16.210 -9.766 14.361 1.00 94.38 92 ILE A O 1
ATOM 714 N N . ASN A 1 93 ? -16.461 -11.660 13.159 1.00 94.81 93 ASN A N 1
ATOM 715 C CA . ASN A 1 93 ? -15.078 -12.106 13.366 1.00 94.81 93 ASN A CA 1
ATOM 716 C C . ASN A 1 93 ? -14.097 -11.042 12.811 1.00 94.81 93 ASN A C 1
ATOM 718 O O . ASN A 1 93 ? -14.122 -10.786 11.601 1.00 94.81 93 ASN A O 1
ATOM 722 N N . PRO A 1 94 ? -13.240 -10.437 13.656 1.00 91.31 94 PRO A N 1
ATOM 723 C CA . PRO A 1 94 ? -12.341 -9.360 13.252 1.00 91.31 94 PRO A CA 1
ATOM 724 C C . PRO A 1 94 ? -11.232 -9.791 12.286 1.00 91.31 94 PRO A C 1
ATOM 726 O O . PRO A 1 94 ? -10.680 -8.942 11.588 1.00 91.31 94 PRO A O 1
ATOM 729 N N . GLU A 1 95 ? -10.939 -11.090 12.191 1.00 93.94 95 GLU A N 1
ATOM 730 C CA . GLU A 1 95 ? -9.977 -11.635 11.222 1.00 93.94 95 GLU A CA 1
ATOM 731 C C . GLU A 1 95 ? -10.367 -11.332 9.776 1.00 93.94 95 GLU A C 1
ATOM 733 O O . GLU A 1 95 ? -9.491 -11.152 8.935 1.00 93.94 95 GLU A O 1
ATOM 738 N N . HIS A 1 96 ? -11.663 -11.188 9.477 1.00 93.69 96 HIS A N 1
ATOM 739 C CA . HIS A 1 96 ? -12.104 -10.820 8.132 1.00 93.69 96 HIS A CA 1
ATOM 740 C C . HIS A 1 96 ? -11.507 -9.488 7.672 1.00 93.69 96 HIS A C 1
ATOM 742 O O . HIS A 1 96 ? -11.141 -9.369 6.509 1.00 93.69 96 HIS A O 1
ATOM 748 N N . ALA A 1 97 ? -11.360 -8.501 8.563 1.00 92.06 97 ALA A N 1
ATOM 749 C CA . ALA A 1 97 ? -10.787 -7.206 8.197 1.00 92.06 97 ALA A CA 1
ATOM 750 C C . ALA A 1 97 ? -9.320 -7.340 7.758 1.00 92.06 97 ALA A C 1
ATOM 752 O O . ALA A 1 97 ? -8.907 -6.744 6.764 1.00 92.06 97 ALA A O 1
ATOM 753 N N . TRP A 1 98 ? -8.551 -8.169 8.465 1.00 93.62 98 TRP A N 1
ATOM 754 C CA . TRP A 1 98 ? -7.154 -8.447 8.136 1.00 93.62 98 TRP A CA 1
ATOM 755 C C . TRP A 1 98 ? -7.011 -9.322 6.893 1.00 93.62 98 TRP A C 1
ATOM 757 O O . TRP A 1 98 ? -6.145 -9.051 6.065 1.00 93.62 98 TRP A O 1
ATOM 767 N N . ASN A 1 99 ? -7.895 -10.305 6.712 1.00 94.69 99 ASN A N 1
ATOM 768 C CA . ASN A 1 99 ? -7.933 -11.136 5.509 1.00 94.69 99 ASN A CA 1
ATOM 769 C C . ASN A 1 99 ? -8.244 -10.299 4.264 1.00 94.69 99 ASN A C 1
ATOM 771 O O . ASN A 1 99 ? -7.551 -10.431 3.259 1.00 94.69 99 ASN A O 1
ATOM 775 N N . ILE A 1 100 ? -9.229 -9.399 4.349 1.00 94.00 100 ILE A N 1
ATOM 776 C CA . ILE A 1 100 ? -9.567 -8.456 3.275 1.00 94.00 100 ILE A CA 1
ATOM 777 C C . ILE A 1 100 ? -8.374 -7.553 2.958 1.00 94.00 100 ILE A C 1
ATOM 779 O O . ILE A 1 100 ? -8.045 -7.370 1.791 1.00 94.00 100 ILE A O 1
ATOM 783 N N . LEU A 1 101 ? -7.701 -7.004 3.974 1.00 94.25 101 LEU A N 1
ATOM 784 C CA . LEU A 1 101 ? -6.515 -6.174 3.763 1.00 94.25 101 LEU A CA 1
ATOM 785 C C . LEU A 1 101 ? -5.410 -6.963 3.052 1.00 94.25 101 LEU A C 1
ATOM 787 O O . LEU A 1 101 ? -4.861 -6.488 2.061 1.00 94.25 101 LEU A O 1
ATOM 791 N N . LEU A 1 102 ? -5.095 -8.165 3.535 1.00 94.44 102 LEU A N 1
ATOM 792 C CA . LEU A 1 102 ? -4.006 -8.984 3.009 1.00 94.44 102 LEU A CA 1
ATOM 793 C C . LEU A 1 102 ? -4.268 -9.402 1.558 1.00 94.44 102 LEU A C 1
ATOM 795 O O . LEU A 1 102 ? -3.437 -9.146 0.685 1.00 94.44 102 LEU A O 1
ATOM 799 N N . TRP A 1 103 ? -5.438 -9.981 1.281 1.00 95.69 103 TRP A N 1
ATOM 800 C CA . TRP A 1 103 ? -5.808 -10.389 -0.075 1.00 95.69 103 TRP A CA 1
ATOM 801 C C . TRP A 1 103 ? -6.024 -9.193 -0.998 1.00 95.69 103 TRP A C 1
ATOM 803 O O . TRP A 1 103 ? -5.600 -9.235 -2.151 1.00 95.69 103 TRP A O 1
ATOM 813 N N . GLY A 1 104 ? -6.589 -8.102 -0.483 1.00 95.56 104 GLY A N 1
ATOM 814 C CA . GLY A 1 104 ? -6.796 -6.869 -1.232 1.00 95.56 104 GLY A CA 1
ATOM 815 C C . GLY A 1 104 ? -5.488 -6.212 -1.668 1.00 95.56 104 GLY A C 1
ATOM 816 O O . GLY A 1 104 ? -5.388 -5.758 -2.805 1.00 95.56 104 GLY A O 1
ATOM 817 N N . VAL A 1 105 ? -4.453 -6.209 -0.819 1.00 94.44 105 VAL A N 1
ATOM 818 C CA . VAL A 1 105 ? -3.118 -5.710 -1.191 1.00 94.44 105 VAL A CA 1
ATOM 819 C C . VAL A 1 105 ? -2.481 -6.601 -2.258 1.00 94.44 105 VAL A C 1
ATOM 821 O O . VAL A 1 105 ? -1.987 -6.081 -3.258 1.00 94.44 105 VAL A O 1
ATOM 824 N N . ILE A 1 106 ? -2.520 -7.927 -2.091 1.00 95.12 106 ILE A N 1
ATOM 825 C CA . ILE A 1 106 ? -1.932 -8.870 -3.058 1.00 95.12 106 ILE A CA 1
ATOM 826 C C . ILE A 1 106 ? -2.618 -8.739 -4.424 1.00 95.12 106 ILE A C 1
ATOM 828 O O . ILE A 1 106 ? -1.956 -8.486 -5.432 1.00 95.12 106 ILE A O 1
ATOM 832 N N . ALA A 1 107 ? -3.945 -8.861 -4.459 1.00 96.44 107 ALA A N 1
ATOM 833 C CA . ALA A 1 107 ? -4.725 -8.735 -5.684 1.00 96.44 107 ALA A CA 1
ATOM 834 C C . ALA A 1 107 ? -4.592 -7.334 -6.293 1.00 96.44 107 ALA A C 1
ATOM 836 O O . ALA A 1 107 ? -4.435 -7.199 -7.506 1.00 96.44 107 ALA A O 1
ATOM 837 N N . GLY A 1 108 ? -4.582 -6.293 -5.457 1.00 95.88 108 GLY A N 1
ATOM 838 C CA . GLY A 1 108 ? -4.366 -4.913 -5.868 1.00 95.88 108 GLY A CA 1
ATOM 839 C C . GLY A 1 108 ? -3.045 -4.734 -6.609 1.00 95.88 108 GLY A C 1
ATOM 840 O O . GLY A 1 108 ? -3.042 -4.189 -7.708 1.00 95.88 108 GLY A O 1
ATOM 841 N N . VAL A 1 109 ? -1.929 -5.239 -6.077 1.00 94.62 109 VAL A N 1
ATOM 842 C CA . VAL A 1 109 ? -0.619 -5.156 -6.750 1.00 94.62 109 VAL A CA 1
ATOM 843 C C . VAL A 1 109 ? -0.637 -5.887 -8.096 1.00 94.62 109 VAL A C 1
ATOM 845 O O . VAL A 1 109 ? -0.163 -5.339 -9.093 1.00 94.62 109 VAL A O 1
ATOM 848 N N . ILE A 1 110 ? -1.230 -7.083 -8.154 1.00 95.12 110 ILE A N 1
ATOM 849 C CA . ILE A 1 110 ? -1.311 -7.883 -9.385 1.00 95.12 110 ILE A CA 1
ATOM 850 C C . ILE A 1 110 ? -2.145 -7.162 -10.450 1.00 95.12 110 ILE A C 1
ATOM 852 O O . ILE A 1 110 ? -1.665 -6.923 -11.559 1.00 95.12 110 ILE A O 1
ATOM 856 N N . VAL A 1 111 ? -3.377 -6.767 -10.124 1.00 96.25 111 VAL A N 1
ATOM 857 C CA . VAL A 1 111 ? -4.286 -6.109 -11.076 1.00 96.2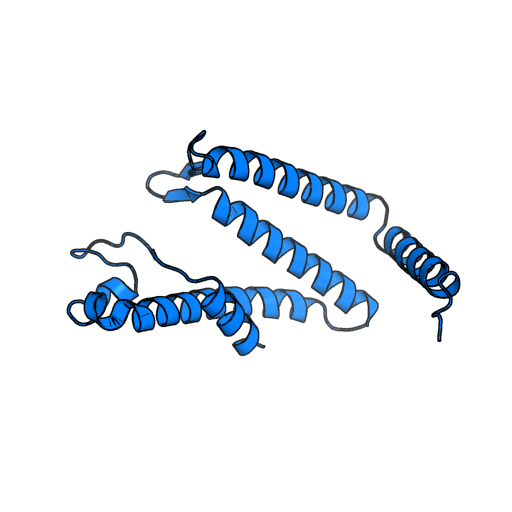5 111 VAL A CA 1
ATOM 858 C C . VAL A 1 111 ? -3.756 -4.737 -11.472 1.00 96.25 111 VAL A C 1
ATOM 860 O O . VAL A 1 111 ? -3.802 -4.381 -12.645 1.00 96.25 111 VAL A O 1
ATOM 863 N N . SER A 1 112 ? -3.173 -3.988 -10.536 1.00 96.00 112 SER A N 1
ATOM 864 C CA . SER A 1 112 ? -2.488 -2.724 -10.813 1.00 96.00 112 SER A CA 1
ATOM 865 C C . SER A 1 112 ? -1.387 -2.877 -11.858 1.00 96.00 112 SER A C 1
ATOM 867 O O . SER A 1 112 ? -1.286 -2.052 -12.775 1.00 96.00 112 SER A O 1
ATOM 869 N N . ARG A 1 113 ? -0.597 -3.953 -11.747 1.00 94.94 113 ARG A N 1
ATOM 870 C CA . ARG A 1 113 ? 0.477 -4.255 -12.689 1.00 94.94 113 ARG A CA 1
ATOM 871 C C . ARG A 1 113 ? -0.064 -4.642 -14.058 1.00 94.94 113 ARG A C 1
ATOM 873 O O . ARG A 1 113 ? 0.390 -4.098 -15.062 1.00 94.94 113 ARG A O 1
ATOM 880 N N . LEU A 1 114 ? -1.048 -5.533 -14.100 1.00 93.62 114 LEU A N 1
ATOM 881 C CA . LEU A 1 114 ? -1.687 -5.943 -15.349 1.00 93.62 114 LEU A CA 1
ATOM 882 C C . LEU A 1 114 ? -2.344 -4.753 -16.053 1.00 93.62 114 LEU A C 1
ATOM 884 O O . LEU A 1 114 ? -2.164 -4.576 -17.253 1.00 93.62 114 LEU A O 1
ATOM 888 N N . TRP A 1 115 ? -3.024 -3.884 -15.303 1.00 94.75 115 TRP A N 1
ATOM 889 C CA . TRP A 1 115 ? -3.651 -2.679 -15.838 1.00 94.75 115 TRP A CA 1
ATOM 890 C C . TRP A 1 115 ? -2.633 -1.741 -16.497 1.00 94.75 115 TRP A C 1
ATOM 892 O O . TRP A 1 115 ? -2.876 -1.226 -17.588 1.00 94.75 115 TRP A O 1
ATOM 902 N N . TYR A 1 116 ? -1.469 -1.551 -15.868 1.00 93.94 116 TYR A N 1
ATOM 903 C CA . TYR A 1 116 ? -0.380 -0.762 -16.444 1.00 93.94 116 TYR A CA 1
ATOM 904 C C . TYR A 1 116 ? 0.155 -1.380 -17.742 1.00 93.94 116 TYR A C 1
ATOM 906 O O . TYR A 1 116 ? 0.289 -0.693 -18.753 1.00 93.94 116 TYR A O 1
ATOM 914 N N . VAL A 1 117 ? 0.415 -2.689 -17.729 1.00 93.06 117 VAL A N 1
ATOM 915 C CA . VAL A 1 117 ? 0.952 -3.422 -18.885 1.00 93.06 117 VAL A CA 1
ATOM 916 C C . VAL A 1 117 ? -0.011 -3.395 -20.067 1.00 93.06 117 VAL A C 1
ATOM 918 O O . VAL A 1 117 ? 0.429 -3.211 -21.197 1.00 93.06 117 VAL A O 1
ATOM 921 N N . LEU A 1 118 ? -1.317 -3.525 -19.825 1.00 92.69 118 LEU A N 1
ATOM 922 C CA . LEU A 1 118 ? -2.333 -3.428 -20.874 1.00 92.69 118 LEU A CA 1
ATOM 923 C C . LEU A 1 118 ? -2.366 -2.031 -21.509 1.00 92.69 118 LEU A C 1
ATOM 925 O O . LEU A 1 118 ? -2.466 -1.918 -22.729 1.00 92.69 118 LEU A O 1
ATOM 929 N N . GLY A 1 119 ? -2.223 -0.973 -20.704 1.00 91.44 119 GLY A N 1
ATOM 930 C CA . GLY A 1 119 ? -2.124 0.401 -21.206 1.00 91.44 119 GLY A CA 1
ATOM 931 C C . GLY A 1 119 ? -0.864 0.652 -22.043 1.00 91.44 119 GLY A C 1
ATOM 932 O O . GLY A 1 119 ? -0.914 1.383 -23.031 1.00 91.44 119 GLY A O 1
ATOM 933 N N . SER A 1 120 ? 0.241 -0.007 -21.693 1.00 90.25 120 SER A N 1
ATOM 934 C CA . SER A 1 120 ? 1.540 0.115 -22.365 1.00 90.25 120 SER A CA 1
ATOM 935 C C . SER A 1 120 ? 1.912 -1.127 -23.184 1.00 90.25 120 SER A C 1
ATOM 937 O O . SER A 1 120 ? 3.090 -1.439 -23.326 1.00 90.25 120 SER A O 1
ATOM 939 N N . TRP A 1 121 ? 0.939 -1.848 -23.754 1.00 90.19 121 TRP A N 1
ATOM 940 C CA . TRP A 1 121 ? 1.165 -3.181 -24.341 1.00 90.19 121 TRP A CA 1
ATOM 941 C C . TRP A 1 121 ? 2.330 -3.252 -25.341 1.00 90.19 121 TRP A C 1
ATOM 943 O O . TRP A 1 121 ? 3.117 -4.197 -25.322 1.00 90.19 121 TRP A O 1
ATOM 953 N N . LYS A 1 122 ? 2.494 -2.217 -26.176 1.00 89.94 122 LYS A N 1
ATOM 954 C CA . LYS A 1 122 ? 3.588 -2.127 -27.161 1.00 89.94 122 LYS A CA 1
ATOM 955 C C . LYS A 1 122 ? 4.984 -2.184 -26.529 1.00 89.94 122 LYS A C 1
ATOM 957 O O . LYS A 1 122 ? 5.911 -2.656 -27.174 1.00 89.94 122 LYS A O 1
ATOM 962 N N . GLU A 1 123 ? 5.132 -1.718 -25.292 1.00 86.44 123 GLU A N 1
ATOM 963 C CA . GLU A 1 123 ? 6.396 -1.717 -24.552 1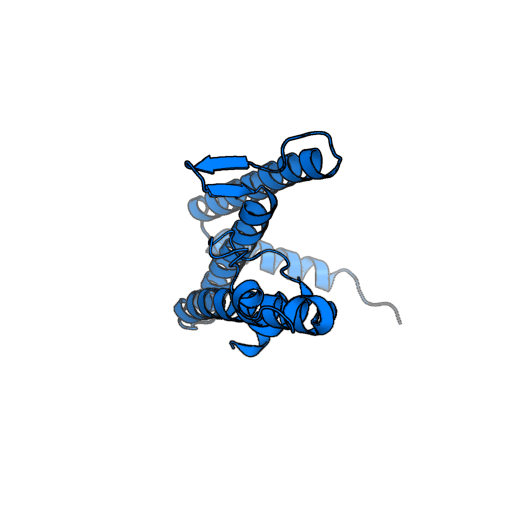.00 86.44 123 GLU A CA 1
ATOM 964 C C . GLU A 1 123 ? 6.751 -3.106 -23.993 1.00 86.44 123 GLU A C 1
ATOM 966 O O . GLU A 1 123 ? 7.929 -3.445 -23.872 1.00 86.44 123 GLU A O 1
ATOM 971 N N . PHE A 1 124 ? 5.740 -3.918 -23.675 1.00 88.69 124 PHE A N 1
ATOM 972 C CA . PHE A 1 124 ? 5.904 -5.220 -23.020 1.00 88.69 124 PHE A CA 1
ATOM 973 C C . PHE A 1 124 ? 5.831 -6.408 -23.982 1.00 88.69 124 PHE A C 1
ATOM 975 O O . PHE A 1 124 ? 6.350 -7.475 -23.665 1.00 88.69 124 PHE A O 1
ATOM 982 N N . ALA A 1 125 ? 5.234 -6.241 -25.165 1.00 88.25 125 ALA A N 1
ATOM 983 C CA . ALA A 1 125 ? 5.044 -7.326 -26.130 1.00 88.25 125 ALA A CA 1
ATOM 984 C C . ALA A 1 125 ? 6.358 -7.999 -26.581 1.00 88.25 125 ALA A C 1
ATOM 986 O O . ALA A 1 125 ? 6.348 -9.176 -26.927 1.00 88.25 125 ALA A O 1
ATOM 987 N N . GLY A 1 126 ? 7.475 -7.263 -26.577 1.00 88.44 126 GLY A N 1
ATOM 988 C CA . GLY A 1 126 ? 8.794 -7.779 -26.961 1.00 88.44 126 GLY A CA 1
ATOM 989 C C . GLY A 1 126 ? 9.581 -8.452 -25.832 1.00 88.44 126 GLY A C 1
ATOM 990 O O . GLY A 1 126 ? 10.538 -9.163 -26.117 1.00 88.44 126 GLY A O 1
ATOM 991 N N . ASP A 1 127 ? 9.194 -8.243 -24.571 1.00 88.44 127 ASP A N 1
ATOM 992 C CA . ASP A 1 127 ? 9.872 -8.830 -23.411 1.00 88.44 127 ASP A CA 1
ATOM 993 C C . ASP A 1 127 ? 8.887 -9.016 -22.238 1.00 88.44 127 ASP A C 1
ATOM 995 O O . ASP A 1 127 ? 8.719 -8.125 -21.394 1.00 88.44 127 ASP A O 1
ATOM 999 N N . PRO A 1 128 ? 8.229 -10.186 -22.159 1.00 87.25 128 PRO A N 1
ATOM 1000 C CA . PRO A 1 128 ? 7.278 -10.488 -21.095 1.00 87.25 128 PRO A CA 1
ATOM 1001 C C . PRO A 1 128 ? 7.897 -10.513 -19.693 1.00 87.25 128 PRO A C 1
ATOM 1003 O O . PRO A 1 128 ? 7.175 -10.326 -18.715 1.00 87.25 128 PRO A O 1
ATOM 1006 N N . LEU A 1 129 ? 9.215 -10.708 -19.549 1.00 89.12 129 LEU A N 1
ATOM 1007 C CA . LEU A 1 129 ? 9.861 -10.727 -18.231 1.00 89.12 129 LEU A CA 1
ATOM 1008 C C . LEU A 1 129 ? 9.831 -9.340 -17.564 1.00 89.12 129 LEU A C 1
ATOM 1010 O O . LEU A 1 129 ? 9.781 -9.240 -16.333 1.00 89.12 129 LEU A O 1
ATOM 1014 N N . ARG A 1 130 ? 9.709 -8.264 -18.351 1.00 89.81 130 ARG A N 1
ATOM 1015 C CA . ARG A 1 130 ? 9.490 -6.901 -17.834 1.00 89.81 130 ARG A CA 1
ATOM 1016 C C . ARG A 1 130 ? 8.162 -6.753 -17.099 1.00 89.81 130 ARG A C 1
ATOM 1018 O O . ARG A 1 130 ? 8.053 -5.916 -16.201 1.00 89.81 130 ARG A O 1
ATOM 1025 N N . ILE A 1 131 ? 7.159 -7.586 -17.391 1.00 90.06 131 ILE A N 1
ATOM 1026 C CA . ILE A 1 131 ? 5.865 -7.578 -16.684 1.00 90.06 131 ILE A CA 1
ATOM 1027 C C . ILE A 1 131 ? 6.066 -7.895 -15.201 1.00 90.06 131 ILE A C 1
ATOM 1029 O O . ILE A 1 131 ? 5.467 -7.244 -14.347 1.00 90.06 131 ILE A O 1
ATOM 1033 N N . VAL A 1 132 ? 6.954 -8.834 -14.885 1.00 90.94 132 VAL A N 1
ATOM 1034 C CA . VAL A 1 132 ? 7.239 -9.265 -13.509 1.00 90.94 132 VAL A CA 1
ATOM 1035 C C . VAL A 1 132 ? 8.416 -8.518 -12.866 1.00 90.94 132 VAL A C 1
ATOM 1037 O O . VAL A 1 132 ? 8.770 -8.810 -11.729 1.00 90.94 132 VAL A O 1
ATOM 1040 N N . GLY A 1 133 ? 8.972 -7.503 -13.539 1.00 88.81 133 GLY A N 1
ATOM 1041 C CA . GLY A 1 133 ? 9.988 -6.605 -12.972 1.00 88.81 133 GLY A CA 1
ATOM 1042 C C . GLY A 1 133 ? 11.438 -6.996 -13.265 1.00 88.81 133 GLY A C 1
ATOM 1043 O O . GLY A 1 133 ? 12.339 -6.576 -12.537 1.00 88.81 133 GLY A O 1
ATOM 1044 N N . PHE A 1 134 ? 11.674 -7.802 -14.302 1.00 88.62 134 PHE A N 1
ATOM 1045 C CA . PHE A 1 134 ? 13.021 -8.076 -14.799 1.00 88.62 134 PHE A CA 1
ATOM 1046 C C . PHE A 1 134 ? 13.361 -7.143 -15.956 1.00 88.62 134 PHE A C 1
ATOM 1048 O O . PHE A 1 134 ? 12.582 -7.002 -16.892 1.00 88.62 134 PHE A O 1
ATOM 1055 N N . GLU A 1 135 ? 14.544 -6.545 -15.916 1.00 86.12 135 GLU A N 1
ATOM 1056 C CA . GLU A 1 135 ? 15.109 -5.765 -17.014 1.00 86.12 135 GLU A CA 1
ATOM 1057 C C . GLU A 1 135 ? 16.499 -6.322 -17.331 1.00 86.12 135 GLU A C 1
ATOM 1059 O O . GLU A 1 135 ? 17.339 -6.449 -16.441 1.00 86.12 135 GLU A O 1
ATOM 1064 N N . ASN A 1 136 ? 16.740 -6.702 -18.592 1.00 85.25 136 ASN A N 1
ATOM 1065 C CA . ASN A 1 136 ? 18.014 -7.281 -19.051 1.00 85.25 136 ASN A CA 1
ATOM 1066 C C . ASN A 1 136 ? 18.517 -8.460 -18.185 1.00 85.25 136 ASN A C 1
ATOM 1068 O O . ASN A 1 136 ? 19.713 -8.601 -17.942 1.00 85.25 136 ASN A O 1
ATOM 1072 N N . GLY A 1 137 ? 17.599 -9.296 -17.685 1.00 83.12 137 GLY A N 1
ATOM 1073 C CA . GLY A 1 137 ? 17.914 -10.452 -16.836 1.00 83.12 137 GLY A CA 1
ATOM 1074 C C . GLY A 1 137 ? 18.136 -10.139 -15.351 1.00 83.12 137 GLY A C 1
ATOM 1075 O O . GLY A 1 137 ? 18.349 -11.063 -14.569 1.00 83.12 137 GLY A O 1
ATOM 1076 N N . VAL A 1 138 ? 18.041 -8.874 -14.933 1.00 85.88 138 VAL A N 1
ATOM 1077 C CA . VAL A 1 138 ? 18.178 -8.448 -13.533 1.00 85.88 138 VAL A CA 1
ATOM 1078 C C . VAL A 1 138 ? 16.815 -8.056 -12.975 1.00 85.88 138 VAL A C 1
ATOM 1080 O O . VAL A 1 138 ? 16.055 -7.330 -13.612 1.00 85.88 138 VAL A O 1
ATOM 1083 N N . PHE A 1 139 ? 16.496 -8.517 -11.766 1.00 87.25 139 PHE A N 1
ATOM 1084 C CA . PHE A 1 139 ? 15.291 -8.079 -11.070 1.00 87.25 139 PHE A CA 1
ATOM 1085 C C . PHE A 1 139 ? 15.487 -6.660 -10.527 1.00 87.25 139 PHE A C 1
ATOM 1087 O O . PHE A 1 139 ? 16.290 -6.438 -9.623 1.00 87.25 139 PHE A O 1
ATOM 1094 N N . VAL A 1 140 ? 14.738 -5.709 -11.080 1.00 83.56 140 VAL A N 1
ATOM 1095 C CA . VAL A 1 140 ? 14.761 -4.288 -10.686 1.00 83.56 140 VAL A CA 1
ATOM 1096 C C . VAL A 1 140 ? 13.516 -3.882 -9.891 1.00 83.56 140 VAL A C 1
ATOM 1098 O O . VAL A 1 140 ? 13.410 -2.748 -9.426 1.00 83.56 140 VAL A O 1
ATOM 1101 N N . GLY A 1 141 ? 12.575 -4.811 -9.711 1.00 84.12 141 GLY A N 1
ATOM 1102 C CA . GLY A 1 141 ? 11.322 -4.588 -8.998 1.00 84.12 141 GLY A CA 1
ATOM 1103 C C . GLY A 1 141 ? 10.158 -4.178 -9.902 1.00 84.12 141 GLY A C 1
ATOM 1104 O O . GLY A 1 141 ? 10.290 -3.951 -11.105 1.00 84.12 141 GLY A O 1
ATOM 1105 N N . LEU A 1 142 ? 8.970 -4.096 -9.302 1.00 84.94 142 LEU A N 1
A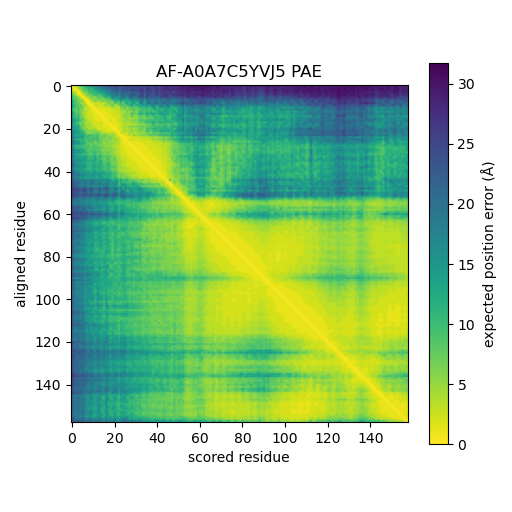TOM 1106 C CA . LEU A 1 142 ? 7.738 -3.728 -9.997 1.00 84.94 142 LEU A CA 1
ATOM 1107 C C . LEU A 1 142 ? 7.624 -2.202 -10.087 1.00 84.94 142 LEU A C 1
ATOM 1109 O O . LEU A 1 142 ? 7.279 -1.531 -9.117 1.00 84.94 142 LEU A O 1
ATOM 1113 N N . ARG A 1 143 ? 7.903 -1.649 -11.269 1.00 83.25 143 ARG A N 1
ATOM 1114 C CA . ARG A 1 143 ? 7.765 -0.214 -11.573 1.00 83.25 143 ARG A CA 1
ATOM 1115 C C . ARG A 1 143 ? 6.544 0.005 -12.451 1.00 83.25 143 ARG A C 1
ATOM 1117 O O . ARG A 1 143 ? 6.353 -0.761 -13.381 1.00 83.25 143 ARG A O 1
ATOM 1124 N N . GLY A 1 144 ? 5.748 1.046 -12.221 1.00 84.38 144 GLY A N 1
ATOM 1125 C CA . GLY A 1 144 ? 4.520 1.276 -12.997 1.00 84.38 144 GLY A CA 1
ATOM 1126 C C . GLY A 1 144 ? 3.343 0.478 -12.438 1.00 84.38 144 GLY A C 1
ATOM 1127 O O . GLY A 1 144 ? 2.895 -0.507 -13.024 1.00 84.38 144 GLY A O 1
ATOM 1128 N N . LEU A 1 145 ? 2.872 0.910 -11.270 1.00 90.69 145 LEU A N 1
ATOM 1129 C CA . LEU A 1 145 ? 1.644 0.455 -10.628 1.00 90.69 145 LEU A CA 1
ATOM 1130 C C . LEU A 1 145 ? 0.631 1.601 -10.701 1.00 90.69 145 LEU A C 1
ATOM 1132 O O . LEU A 1 145 ? 0.948 2.747 -10.387 1.00 90.69 145 LEU A O 1
ATOM 1136 N N . THR A 1 146 ? -0.585 1.303 -11.143 1.00 92.88 146 THR A N 1
ATOM 1137 C CA . THR A 1 146 ? -1.683 2.270 -11.223 1.00 92.88 146 THR A CA 1
ATOM 1138 C C . THR A 1 146 ? -2.593 2.188 -9.999 1.00 92.88 146 THR A C 1
ATOM 1140 O O . THR A 1 146 ? -2.947 1.099 -9.541 1.00 92.88 146 THR A O 1
ATOM 1143 N N . ILE A 1 147 ? -3.030 3.342 -9.487 1.00 90.81 147 ILE A N 1
ATOM 1144 C CA . ILE A 1 147 ? -3.967 3.391 -8.352 1.00 90.81 147 ILE A CA 1
ATOM 1145 C C . ILE A 1 147 ? -5.337 2.797 -8.712 1.00 90.81 147 ILE A C 1
ATOM 1147 O O . ILE A 1 147 ? -5.928 2.078 -7.915 1.00 90.81 147 ILE A O 1
ATOM 1151 N N . HIS A 1 148 ? -5.808 3.027 -9.940 1.00 92.06 148 HIS A N 1
ATOM 1152 C CA . HIS A 1 148 ? -7.086 2.509 -10.431 1.00 92.06 148 HIS A CA 1
ATOM 1153 C C . HIS A 1 148 ? -7.106 0.978 -10.452 1.00 92.06 148 HIS A C 1
ATOM 1155 O O . HIS A 1 148 ? -8.039 0.370 -9.934 1.00 92.06 148 HIS A O 1
ATOM 1161 N N . GLY A 1 149 ? -6.051 0.349 -10.984 1.00 92.00 149 GLY A N 1
ATOM 1162 C CA . GLY A 1 149 ? -5.941 -1.106 -10.983 1.00 92.00 149 GLY A CA 1
ATOM 1163 C C . GLY A 1 149 ? -5.748 -1.681 -9.577 1.00 92.00 149 GLY A C 1
ATOM 1164 O O . GLY A 1 149 ? -6.271 -2.752 -9.292 1.00 92.00 149 GLY A O 1
ATOM 1165 N N . ALA A 1 150 ? -5.079 -0.955 -8.672 1.00 93.56 150 ALA A N 1
ATOM 1166 C CA . ALA A 1 150 ? -4.947 -1.378 -7.277 1.00 93.56 150 ALA A CA 1
ATOM 1167 C C . ALA A 1 150 ? -6.300 -1.399 -6.550 1.00 93.56 150 ALA A C 1
ATOM 1169 O O . ALA A 1 150 ? -6.622 -2.379 -5.884 1.00 93.56 150 ALA A O 1
ATOM 1170 N N . LEU A 1 151 ? -7.112 -0.350 -6.725 1.00 93.12 151 LEU A N 1
ATOM 1171 C CA . LEU A 1 151 ? -8.462 -0.275 -6.162 1.00 93.12 151 LEU A CA 1
ATOM 1172 C C . LEU A 1 151 ? -9.376 -1.354 -6.748 1.00 93.12 151 LEU A C 1
ATOM 1174 O O . LEU A 1 151 ? -10.065 -2.039 -5.998 1.00 93.12 151 LEU A O 1
ATOM 1178 N N . LEU A 1 152 ? -9.349 -1.541 -8.071 1.00 95.62 152 LEU A N 1
ATOM 1179 C CA . LEU A 1 152 ? -10.127 -2.587 -8.733 1.00 95.62 152 LEU A CA 1
ATOM 1180 C C . LEU A 1 152 ? -9.733 -3.981 -8.231 1.00 95.62 152 LEU A C 1
ATOM 1182 O O . LEU A 1 152 ? -10.603 -4.773 -7.887 1.00 95.62 152 LEU A O 1
ATOM 1186 N N . GLY A 1 153 ? -8.432 -4.270 -8.145 1.00 94.31 153 GLY A N 1
ATOM 1187 C CA . GLY A 1 153 ? -7.942 -5.550 -7.638 1.00 94.31 153 GLY A CA 1
ATOM 1188 C C . GLY A 1 153 ? -8.336 -5.804 -6.188 1.00 94.31 153 GLY A C 1
ATOM 1189 O O . GLY A 1 153 ? -8.739 -6.915 -5.862 1.00 94.31 153 GLY A O 1
ATOM 1190 N N . ALA A 1 154 ? -8.293 -4.776 -5.338 1.00 92.94 154 ALA A N 1
ATOM 1191 C CA . ALA A 1 154 ? -8.735 -4.895 -3.953 1.00 92.94 154 ALA A CA 1
ATOM 1192 C C . ALA A 1 154 ? -10.238 -5.195 -3.838 1.00 92.94 154 ALA A C 1
ATOM 1194 O O . ALA A 1 154 ? -10.629 -5.996 -2.997 1.00 92.94 154 ALA A O 1
ATOM 1195 N N . VAL A 1 155 ? -11.072 -4.592 -4.693 1.00 93.75 155 VAL A N 1
ATOM 1196 C CA . VAL A 1 155 ? -12.519 -4.868 -4.736 1.00 93.75 155 VAL A CA 1
ATOM 1197 C C . VAL A 1 155 ? -12.803 -6.283 -5.235 1.00 93.75 155 VAL A C 1
ATOM 1199 O O . VAL A 1 155 ? -13.662 -6.949 -4.679 1.00 93.75 155 VAL A O 1
ATOM 1202 N N . LEU A 1 156 ? -12.079 -6.759 -6.251 1.00 93.62 156 LEU A N 1
ATOM 1203 C CA . LEU A 1 156 ? -12.258 -8.110 -6.800 1.00 93.62 156 LEU A CA 1
ATOM 1204 C C . LEU A 1 156 ? -11.794 -9.229 -5.856 1.00 93.62 156 LEU A C 1
ATOM 1206 O O . LEU A 1 156 ? -12.119 -10.390 -6.086 1.00 93.62 156 LEU A O 1
ATOM 1210 N N . ALA A 1 157 ? -11.000 -8.900 -4.838 1.00 92.06 157 ALA A N 1
ATOM 1211 C CA . ALA A 1 157 ? -10.469 -9.867 -3.883 1.00 92.06 157 ALA A CA 1
ATOM 1212 C C . ALA A 1 157 ? -11.467 -10.282 -2.789 1.00 92.06 157 ALA A C 1
ATOM 1214 O O . ALA A 1 157 ? -11.174 -11.219 -2.044 1.00 92.06 157 ALA A O 1
ATOM 1215 N N . VAL A 1 158 ? -12.589 -9.567 -2.656 1.00 85.38 158 VAL A N 1
ATOM 1216 C CA . VAL A 1 158 ? -13.588 -9.711 -1.582 1.00 85.38 158 VAL A CA 1
ATOM 1217 C C . VAL A 1 158 ? -14.933 -10.095 -2.174 1.00 85.38 158 VAL A C 1
ATOM 1219 O O . VAL A 1 158 ? -15.585 -10.979 -1.577 1.00 85.38 158 VAL A O 1
#